Protein AF-A0A1M5HD33-F1 (afdb_monomer)

Structure (mmCIF, N/CA/C/O backbone):
data_AF-A0A1M5HD33-F1
#
_entry.id   AF-A0A1M5HD33-F1
#
loop_
_atom_site.group_PDB
_atom_site.id
_atom_site.type_symbol
_atom_site.label_atom_id
_atom_site.label_alt_id
_atom_site.label_comp_id
_atom_site.label_asym_id
_atom_site.label_entity_id
_atom_site.label_seq_id
_atom_site.pdbx_PDB_ins_code
_atom_site.Cartn_x
_atom_site.Cartn_y
_atom_site.Cartn_z
_atom_site.occupancy
_atom_site.B_iso_or_equiv
_atom_site.auth_seq_id
_atom_site.auth_comp_id
_atom_site.auth_asym_id
_atom_site.auth_atom_id
_atom_site.pdbx_PDB_model_num
ATOM 1 N N . MET A 1 1 ? -19.391 -11.315 -32.967 1.00 55.62 1 MET A N 1
ATOM 2 C CA . MET A 1 1 ? -19.357 -10.808 -31.581 1.00 55.62 1 MET A CA 1
ATOM 3 C C . MET A 1 1 ? -20.202 -11.758 -30.765 1.00 55.62 1 MET A C 1
ATOM 5 O O . MET A 1 1 ? -21.408 -11.836 -30.978 1.00 55.62 1 MET A O 1
ATOM 9 N N . ASN A 1 2 ? -19.552 -12.604 -29.974 1.00 69.69 2 ASN A N 1
ATOM 10 C CA . ASN A 1 2 ? -20.240 -13.630 -29.197 1.00 69.69 2 ASN A CA 1
ATOM 11 C C . ASN A 1 2 ? -20.917 -12.930 -28.014 1.00 69.69 2 ASN A C 1
ATOM 13 O O . ASN A 1 2 ? -20.262 -12.145 -27.339 1.00 69.69 2 ASN A O 1
ATOM 17 N N . GLY A 1 3 ? -22.199 -13.193 -27.732 1.00 71.81 3 GLY A N 1
ATOM 18 C CA . GLY A 1 3 ? -22.954 -12.503 -26.663 1.00 71.81 3 GLY A CA 1
ATOM 19 C C . GLY A 1 3 ? -22.302 -12.546 -25.268 1.00 71.81 3 GLY A C 1
ATOM 20 O O . GLY A 1 3 ? -22.615 -11.731 -24.405 1.00 71.81 3 GLY A O 1
ATOM 21 N N . VAL A 1 4 ? -21.337 -13.446 -25.072 1.00 74.56 4 VAL A N 1
ATOM 22 C CA . VAL A 1 4 ? -20.470 -13.543 -23.890 1.00 74.56 4 VAL A CA 1
ATOM 23 C C . VAL A 1 4 ? -19.627 -12.274 -23.672 1.00 74.56 4 VAL A C 1
ATOM 25 O O . VAL A 1 4 ? -19.425 -11.867 -22.532 1.00 74.56 4 VAL A O 1
ATOM 28 N N . GLU A 1 5 ? -19.199 -11.598 -24.741 1.00 78.25 5 GLU A N 1
ATOM 29 C CA . GLU A 1 5 ? -18.376 -10.376 -24.685 1.00 78.25 5 GLU A CA 1
ATOM 30 C C . GLU A 1 5 ? -19.126 -9.188 -24.055 1.00 78.25 5 GLU A C 1
ATOM 32 O O . GLU A 1 5 ? -18.504 -8.316 -23.454 1.00 78.25 5 GLU A O 1
ATOM 37 N N . LEU A 1 6 ? -20.463 -9.179 -24.127 1.00 80.00 6 LEU A N 1
ATOM 38 C CA . LEU A 1 6 ? -21.314 -8.163 -23.494 1.00 80.00 6 LEU A CA 1
ATOM 39 C C . LEU A 1 6 ? -21.666 -8.502 -22.039 1.00 80.00 6 LEU A C 1
ATOM 41 O O . LEU A 1 6 ? -21.979 -7.609 -21.255 1.00 80.00 6 LEU A O 1
ATOM 45 N N . LEU A 1 7 ? -21.600 -9.779 -21.657 1.00 83.69 7 LEU A N 1
ATOM 46 C CA . LEU A 1 7 ? -21.989 -10.235 -20.324 1.00 83.69 7 LEU A CA 1
ATOM 47 C C . LEU A 1 7 ? -20.896 -9.962 -19.282 1.00 83.69 7 LEU A C 1
ATOM 49 O O . LEU A 1 7 ? -21.198 -9.546 -18.166 1.00 83.69 7 LEU A O 1
ATOM 53 N N . VAL A 1 8 ? -19.625 -10.132 -19.658 1.00 85.06 8 VAL A N 1
ATOM 54 C CA . VAL A 1 8 ? -18.461 -9.882 -18.787 1.00 85.06 8 VAL A CA 1
ATOM 55 C C . VAL A 1 8 ? -18.428 -8.454 -18.209 1.00 85.06 8 VAL A C 1
ATOM 57 O O . VAL A 1 8 ? -18.343 -8.333 -16.984 1.00 85.06 8 VAL A O 1
ATOM 60 N N . PRO A 1 9 ? -18.543 -7.368 -19.002 1.00 86.88 9 PRO A N 1
ATOM 61 C CA . PRO A 1 9 ? -18.475 -6.006 -18.466 1.00 86.88 9 PRO A CA 1
ATOM 62 C C . PRO A 1 9 ? -19.667 -5.628 -17.579 1.00 86.88 9 PRO A C 1
ATOM 64 O O . PRO A 1 9 ? -19.570 -4.653 -16.844 1.00 86.88 9 PRO A O 1
ATOM 67 N N . ILE A 1 10 ? -20.771 -6.381 -17.614 1.00 88.56 10 ILE A N 1
ATOM 68 C CA . ILE A 1 10 ? -21.939 -6.159 -16.749 1.00 88.56 10 ILE A CA 1
ATOM 69 C C . ILE A 1 10 ? -21.825 -6.996 -15.472 1.00 88.56 10 ILE A C 1
ATOM 71 O O . ILE A 1 10 ? -22.061 -6.494 -14.375 1.00 88.56 10 ILE A O 1
ATOM 75 N N . LEU A 1 11 ? -21.427 -8.264 -15.591 1.00 90.81 11 LEU A N 1
ATOM 76 C CA . LEU A 1 11 ? -21.388 -9.198 -14.468 1.00 90.81 11 LEU A CA 1
ATOM 77 C C . LEU A 1 11 ? -20.287 -8.847 -13.456 1.00 90.81 11 LEU A C 1
ATOM 79 O O . LEU A 1 11 ? -20.507 -8.946 -12.251 1.00 90.81 11 LEU A O 1
ATOM 83 N N . VAL A 1 12 ? -19.118 -8.405 -13.934 1.00 90.69 12 VAL A N 1
ATOM 84 C CA . VAL A 1 12 ? -17.971 -8.039 -13.085 1.00 90.69 12 VAL A CA 1
ATOM 85 C C . VAL A 1 12 ? -18.289 -6.880 -12.127 1.00 90.69 12 VAL A C 1
ATOM 87 O O . VAL A 1 12 ? -18.129 -7.067 -10.917 1.00 90.69 12 VAL A O 1
ATOM 90 N N . PRO A 1 13 ? -18.767 -5.702 -12.582 1.00 91.56 13 PRO A N 1
ATOM 91 C CA . PRO A 1 13 ? -19.112 -4.622 -11.664 1.00 91.56 13 PRO A CA 1
ATOM 92 C C . PRO A 1 13 ? -20.291 -4.998 -10.767 1.00 91.56 13 PRO A C 1
ATOM 94 O O . PRO A 1 13 ? -20.277 -4.667 -9.587 1.00 91.56 13 PRO A O 1
ATOM 97 N N . LEU A 1 14 ? -21.280 -5.736 -11.278 1.00 94.00 14 LEU A N 1
ATOM 98 C CA . LEU A 1 14 ? -22.449 -6.141 -10.495 1.00 94.00 14 LEU A CA 1
ATOM 99 C C . LEU A 1 14 ? -22.055 -7.087 -9.346 1.00 94.00 14 LEU A C 1
ATOM 101 O O . LEU A 1 14 ? -22.484 -6.887 -8.210 1.00 94.00 14 LEU A O 1
ATOM 105 N N . GLY A 1 15 ? -21.152 -8.039 -9.600 1.00 92.62 15 GLY A N 1
ATOM 106 C CA . GLY A 1 15 ? -20.551 -8.884 -8.565 1.00 92.62 15 GLY A CA 1
ATOM 107 C C . GLY A 1 15 ? -19.721 -8.090 -7.550 1.00 92.62 15 GLY A C 1
ATOM 108 O O . GLY A 1 15 ? -19.832 -8.327 -6.346 1.00 92.62 15 GLY A O 1
ATOM 109 N N . ALA A 1 16 ? -18.944 -7.102 -8.004 1.00 91.44 16 ALA A N 1
ATOM 110 C CA . ALA A 1 16 ? -18.178 -6.226 -7.117 1.00 91.44 16 ALA A CA 1
ATOM 111 C C . ALA A 1 16 ? -19.093 -5.389 -6.202 1.00 91.44 16 ALA A C 1
ATOM 113 O O . ALA A 1 16 ? -18.872 -5.336 -4.991 1.00 91.44 16 ALA A O 1
ATOM 114 N N . PHE A 1 17 ? -20.161 -4.797 -6.746 1.00 94.19 17 PHE A N 1
ATOM 115 C CA . PHE A 1 17 ? -21.160 -4.067 -5.961 1.00 94.19 17 PHE A CA 1
ATOM 116 C C . PHE A 1 17 ? -21.876 -4.978 -4.960 1.00 94.19 17 PHE A C 1
ATOM 118 O O . PHE A 1 17 ? -22.025 -4.596 -3.799 1.00 94.19 17 PHE A O 1
ATOM 125 N N . ALA A 1 18 ? -22.260 -6.191 -5.368 1.00 9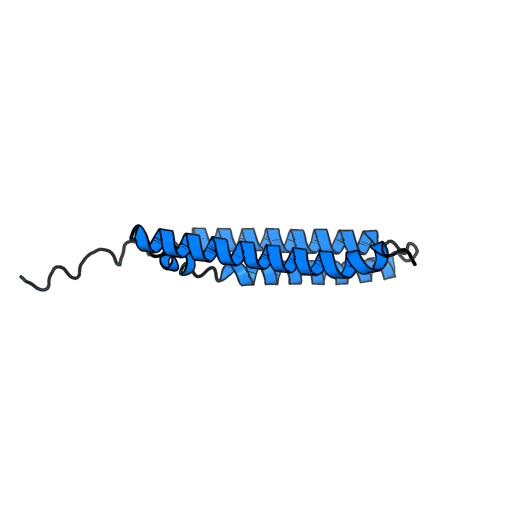4.19 18 ALA A N 1
ATOM 126 C CA . ALA A 1 18 ? -22.878 -7.170 -4.477 1.00 94.19 18 ALA A CA 1
ATOM 127 C C . ALA A 1 18 ? -21.943 -7.569 -3.322 1.00 94.19 18 ALA A C 1
ATOM 129 O O . ALA A 1 18 ? -22.384 -7.658 -2.177 1.00 94.19 18 ALA A O 1
ATOM 130 N N . MET A 1 19 ? -20.645 -7.747 -3.590 1.00 94.69 19 MET A N 1
ATOM 131 C CA . MET A 1 19 ? -19.647 -8.036 -2.558 1.00 94.69 19 MET A CA 1
ATOM 132 C C . MET A 1 19 ? -19.494 -6.870 -1.574 1.00 94.69 19 MET A C 1
ATOM 134 O O . MET A 1 19 ? -19.553 -7.082 -0.363 1.00 94.69 19 MET A O 1
ATOM 138 N N . VAL A 1 20 ? -19.328 -5.640 -2.071 1.00 91.94 20 VAL A N 1
ATOM 139 C CA . VAL A 1 20 ? -19.205 -4.442 -1.221 1.00 91.94 20 VAL A CA 1
ATOM 140 C C . VAL A 1 20 ? -20.451 -4.271 -0.354 1.00 91.94 20 VAL A C 1
ATOM 142 O O . VAL A 1 20 ? -20.342 -4.072 0.858 1.00 91.94 20 VAL A O 1
ATOM 145 N N . PHE A 1 21 ? -21.634 -4.412 -0.954 1.00 93.06 21 PHE A N 1
ATOM 146 C CA . PHE A 1 21 ? -22.901 -4.376 -0.235 1.00 93.06 21 PHE A CA 1
ATOM 147 C C . PHE A 1 21 ? -22.980 -5.477 0.829 1.00 93.06 21 PHE A C 1
ATOM 149 O O . PHE A 1 21 ? -23.326 -5.192 1.974 1.00 93.06 21 PHE A O 1
ATOM 156 N N . GLY A 1 22 ? -22.590 -6.709 0.491 1.00 91.88 22 GLY A N 1
ATOM 157 C CA . GLY A 1 22 ? -22.552 -7.835 1.422 1.00 91.88 22 GLY A CA 1
ATOM 158 C C . GLY A 1 22 ? -21.674 -7.553 2.641 1.00 91.88 22 GLY A C 1
ATOM 159 O O . GLY A 1 22 ? -22.127 -7.708 3.773 1.00 91.88 22 GLY A O 1
ATOM 160 N N . ILE A 1 23 ? -20.453 -7.053 2.431 1.00 90.50 23 ILE A N 1
ATOM 161 C CA . ILE A 1 23 ? -19.525 -6.705 3.520 1.00 90.50 23 ILE A CA 1
ATOM 162 C C . ILE A 1 23 ? -20.135 -5.639 4.444 1.0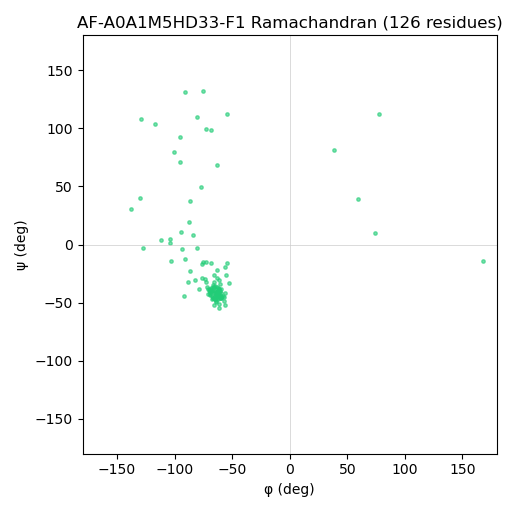0 90.50 23 ILE A C 1
ATOM 164 O O . ILE A 1 23 ? -20.094 -5.781 5.669 1.00 90.50 23 ILE A O 1
ATOM 168 N N . ILE A 1 24 ? -20.725 -4.578 3.884 1.00 87.56 24 ILE A N 1
ATOM 169 C CA . ILE A 1 24 ? -21.346 -3.497 4.669 1.00 87.56 24 ILE A CA 1
ATOM 170 C C . ILE A 1 24 ? -22.573 -4.007 5.438 1.00 87.56 24 ILE A C 1
ATOM 172 O O . ILE A 1 24 ? -22.757 -3.670 6.613 1.00 87.56 24 ILE A O 1
ATOM 176 N N . TYR A 1 25 ? -23.396 -4.840 4.803 1.00 89.75 25 TYR A N 1
ATOM 177 C CA . TYR A 1 25 ? -24.595 -5.410 5.406 1.00 89.75 25 TYR A CA 1
ATOM 178 C C . TYR A 1 25 ? -24.255 -6.318 6.594 1.00 89.75 25 TYR A C 1
ATOM 180 O O . TYR A 1 25 ? -24.807 -6.142 7.683 1.00 89.75 25 TYR A O 1
ATOM 188 N N . LEU A 1 26 ? -23.297 -7.237 6.421 1.00 88.31 26 LEU A N 1
ATOM 189 C CA . LEU A 1 26 ? -22.823 -8.113 7.496 1.00 88.31 26 LEU A CA 1
ATOM 190 C C . LEU A 1 26 ? -22.255 -7.310 8.668 1.00 88.31 26 LEU A C 1
ATOM 192 O O . LEU A 1 26 ? -22.633 -7.552 9.811 1.00 88.31 26 LEU A O 1
ATOM 196 N N . LYS A 1 27 ? -21.429 -6.298 8.387 1.00 80.81 27 LYS A N 1
ATOM 197 C CA . LYS A 1 27 ? -20.847 -5.435 9.421 1.00 80.81 27 LYS A CA 1
ATOM 198 C C . LYS A 1 27 ? -21.911 -4.668 10.211 1.00 80.81 27 LYS A C 1
ATOM 200 O O . LYS A 1 27 ? -21.798 -4.502 11.423 1.00 80.81 27 LYS A O 1
ATOM 205 N N . THR A 1 28 ? -22.964 -4.206 9.541 1.00 83.81 28 THR A N 1
ATOM 206 C CA . THR A 1 28 ? -24.083 -3.515 10.201 1.00 83.81 28 THR A CA 1
ATOM 207 C C . THR A 1 28 ? -24.883 -4.468 11.091 1.00 83.81 28 THR A C 1
ATOM 209 O O . THR A 1 28 ? -25.237 -4.101 12.211 1.00 83.81 28 THR A O 1
ATOM 212 N N . ARG A 1 29 ? -25.110 -5.711 10.643 1.00 85.50 29 ARG A N 1
ATOM 213 C CA . ARG A 1 29 ? -25.755 -6.749 11.465 1.00 85.50 29 ARG A CA 1
ATOM 214 C C . ARG A 1 29 ? -24.931 -7.123 12.689 1.00 85.50 29 ARG A C 1
ATOM 216 O O . ARG A 1 29 ? -25.488 -7.242 13.775 1.00 85.50 29 ARG A O 1
ATOM 223 N N . GLU A 1 30 ? -23.622 -7.275 12.525 1.00 83.50 30 GLU A N 1
ATOM 224 C CA . GLU A 1 30 ? -22.708 -7.560 13.631 1.00 83.50 30 GLU A CA 1
ATOM 225 C C . GLU A 1 30 ? -22.747 -6.439 14.680 1.00 83.50 30 GLU A C 1
ATOM 227 O O . GLU A 1 30 ? -22.888 -6.707 15.871 1.00 83.50 30 GLU A O 1
ATOM 232 N N . ASN A 1 31 ? -22.738 -5.175 14.240 1.00 80.56 31 ASN A N 1
ATOM 233 C CA . ASN A 1 31 ? -22.845 -4.025 15.137 1.00 80.56 31 ASN A CA 1
ATOM 234 C C . ASN A 1 31 ? -24.149 -4.013 15.946 1.00 80.56 31 ASN A C 1
ATOM 236 O O . ASN A 1 31 ? -24.113 -3.688 17.131 1.00 80.56 31 ASN A O 1
ATOM 240 N N . MET A 1 32 ? -25.282 -4.372 15.336 1.00 80.00 32 MET A N 1
ATOM 241 C CA . MET A 1 32 ? -26.565 -4.455 16.045 1.00 80.00 32 MET A CA 1
ATOM 242 C C . MET A 1 32 ? -26.573 -5.594 17.070 1.00 80.00 32 MET A C 1
ATOM 244 O O . MET A 1 32 ? -26.932 -5.369 18.223 1.00 80.00 32 MET A O 1
ATOM 248 N N . ALA A 1 33 ? -26.062 -6.772 16.703 1.00 80.56 33 ALA A N 1
ATOM 249 C CA . ALA A 1 33 ? -25.952 -7.909 17.617 1.00 80.56 33 ALA A CA 1
ATOM 250 C C . ALA A 1 33 ? -25.017 -7.631 18.812 1.00 80.56 33 ALA A C 1
ATOM 252 O O . ALA A 1 33 ? -25.199 -8.189 19.893 1.00 80.56 33 ALA A O 1
ATOM 253 N N . MET A 1 34 ? -24.009 -6.768 18.640 1.00 78.94 34 MET A N 1
ATOM 254 C CA . MET A 1 34 ? -23.169 -6.306 19.748 1.00 78.94 34 MET A CA 1
ATOM 255 C C . MET A 1 34 ? -23.935 -5.385 20.708 1.00 78.94 34 MET A C 1
ATOM 257 O O . MET A 1 34 ? -23.830 -5.576 21.919 1.00 78.94 34 MET A O 1
ATOM 261 N N . ILE A 1 35 ? -24.740 -4.448 20.187 1.00 78.38 35 ILE A N 1
ATOM 262 C CA . ILE A 1 35 ? -25.577 -3.542 20.998 1.00 78.38 35 ILE A CA 1
ATOM 263 C C . ILE A 1 35 ? -26.596 -4.337 21.820 1.00 78.38 35 ILE A C 1
ATOM 265 O O . ILE A 1 35 ? -26.744 -4.087 23.013 1.00 78.38 35 ILE A O 1
ATOM 269 N N . GLU A 1 36 ? -27.249 -5.328 21.210 1.00 80.38 36 GLU A N 1
ATOM 270 C CA . GLU A 1 36 ? -28.221 -6.203 21.882 1.00 80.38 36 GLU A CA 1
ATOM 271 C C . GLU A 1 36 ? -27.599 -7.014 23.027 1.00 80.38 36 GLU A C 1
ATOM 273 O O . GLU A 1 36 ? -28.254 -7.287 24.029 1.00 80.38 36 GLU A O 1
ATOM 278 N N . LYS A 1 37 ? -26.309 -7.353 22.921 1.00 79.69 37 LYS A N 1
ATOM 279 C CA . LYS A 1 37 ? -25.535 -8.022 23.980 1.00 79.69 37 LYS A CA 1
ATOM 280 C C . LYS A 1 37 ? -24.963 -7.053 25.025 1.00 79.69 37 LYS A C 1
ATOM 282 O O . LYS A 1 37 ? -24.150 -7.463 25.849 1.00 79.69 37 LYS A O 1
ATOM 287 N N . GLY A 1 38 ? -25.342 -5.774 24.987 1.00 69.94 38 GLY A N 1
ATOM 288 C CA . GLY A 1 38 ? -24.854 -4.742 25.906 1.00 69.94 38 GLY A CA 1
ATOM 289 C C . GLY A 1 38 ? -23.415 -4.285 25.639 1.00 69.94 38 GLY A C 1
ATOM 290 O O . GLY A 1 38 ? -22.842 -3.557 26.447 1.00 69.94 38 GLY A O 1
ATOM 291 N N . MET A 1 39 ? -22.811 -4.684 24.514 1.00 70.50 39 MET A N 1
ATOM 292 C CA . MET A 1 39 ? -21.489 -4.214 24.103 1.00 70.50 39 MET A CA 1
ATOM 293 C C . MET A 1 39 ? -21.631 -2.968 23.232 1.00 70.50 39 MET A C 1
ATOM 295 O O . MET A 1 39 ? -22.380 -2.952 22.260 1.00 70.50 39 MET A O 1
ATOM 299 N N . ASN A 1 40 ? -20.871 -1.916 23.532 1.00 69.94 40 ASN A N 1
ATOM 300 C CA . ASN A 1 40 ? -20.862 -0.722 22.695 1.00 69.94 40 ASN A CA 1
ATOM 301 C C . ASN A 1 40 ? -19.938 -0.941 21.474 1.00 69.94 40 ASN A C 1
ATOM 303 O O . ASN A 1 40 ? -18.716 -0.933 21.643 1.00 69.94 40 ASN A O 1
ATOM 307 N N . PRO A 1 41 ? -20.455 -1.073 20.235 1.00 61.62 41 PRO A N 1
ATOM 308 C CA . PRO A 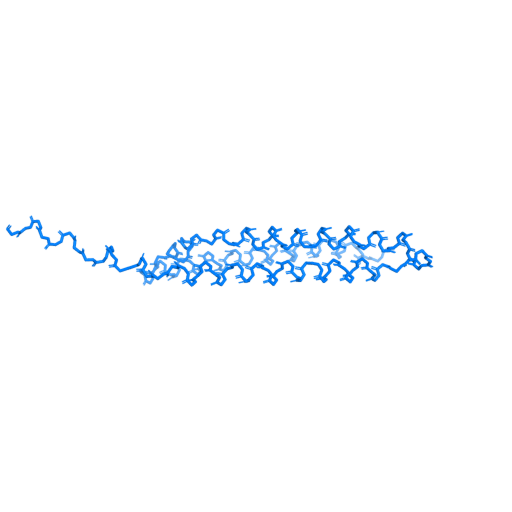1 41 ? -19.621 -1.261 19.042 1.00 61.62 41 PRO A CA 1
ATOM 309 C C . PRO A 1 41 ? -18.712 -0.052 18.777 1.00 61.62 41 PRO A C 1
ATOM 311 O O . PRO A 1 41 ? -17.653 -0.173 18.158 1.00 61.62 41 PRO A O 1
ATOM 314 N N . LYS A 1 42 ? -19.077 1.126 19.305 1.00 60.22 42 LYS A N 1
ATOM 315 C CA . LYS A 1 42 ? -18.246 2.329 19.231 1.00 60.22 42 LYS A CA 1
ATOM 316 C C . LYS A 1 42 ? -17.062 2.300 20.196 1.00 60.22 42 LYS A C 1
ATOM 318 O O . LYS A 1 42 ? -16.136 3.064 19.974 1.00 60.22 42 LYS A O 1
ATOM 323 N N . ALA A 1 43 ? -17.024 1.419 21.199 1.00 57.44 43 ALA A N 1
ATOM 324 C CA . ALA A 1 43 ? -15.837 1.254 22.045 1.00 57.44 43 ALA A CA 1
ATOM 325 C C . ALA A 1 43 ? -14.642 0.692 21.250 1.00 57.44 43 ALA A C 1
ATOM 327 O O . ALA A 1 43 ? -13.502 1.078 21.494 1.00 57.44 43 ALA A O 1
ATOM 328 N N . PHE A 1 44 ? -14.901 -0.147 20.240 1.00 54.88 44 PHE A N 1
ATOM 329 C CA . PHE A 1 44 ? -13.876 -0.627 19.308 1.00 54.88 44 PHE A CA 1
ATOM 330 C C . PHE A 1 44 ? -13.586 0.372 18.176 1.00 54.88 44 PHE A C 1
ATOM 332 O O . PHE A 1 44 ? -12.450 0.451 17.710 1.00 54.88 44 PHE A O 1
ATOM 339 N N . ALA A 1 45 ? -14.579 1.165 17.751 1.00 52.47 45 ALA A N 1
ATOM 340 C CA . ALA A 1 45 ? -14.400 2.204 16.728 1.00 52.47 45 ALA A CA 1
ATOM 341 C C . ALA A 1 45 ? -13.683 3.467 17.252 1.00 52.47 45 ALA A C 1
ATOM 343 O O . ALA A 1 45 ? -12.979 4.125 16.492 1.00 52.47 45 ALA A O 1
ATOM 344 N N . ASN A 1 46 ? -13.830 3.777 18.546 1.00 47.19 46 ASN A N 1
ATOM 345 C CA . ASN A 1 46 ? -13.166 4.878 19.252 1.00 47.19 46 ASN A CA 1
ATOM 346 C C . ASN A 1 46 ? -11.793 4.493 19.810 1.00 47.19 46 ASN A C 1
ATOM 348 O O . ASN A 1 46 ? -11.273 5.197 20.670 1.00 47.19 46 ASN A O 1
ATOM 352 N N . ARG A 1 47 ? -11.156 3.423 19.323 1.00 51.84 47 ARG A N 1
ATOM 353 C CA . ARG A 1 47 ? -9.696 3.460 19.268 1.00 51.84 47 ARG A CA 1
ATOM 354 C C . ARG A 1 47 ? -9.392 4.427 18.132 1.00 51.84 47 ARG A C 1
ATOM 356 O O . ARG A 1 47 ? -9.517 4.005 16.979 1.00 51.84 47 ARG A O 1
ATOM 363 N N . PRO A 1 48 ? -9.064 5.711 18.393 1.00 47.69 48 PRO A N 1
ATOM 364 C CA . PRO A 1 48 ? -8.477 6.511 17.345 1.00 47.69 48 PRO A CA 1
ATOM 365 C C . PRO A 1 48 ? -7.273 5.679 16.914 1.00 47.69 48 PRO A C 1
ATOM 367 O O . PRO A 1 48 ? -6.367 5.412 17.698 1.00 47.69 48 PRO A O 1
ATOM 370 N N . ALA A 1 49 ? -7.318 5.153 15.701 1.00 54.41 49 ALA A N 1
ATOM 371 C CA . ALA A 1 49 ? -6.145 4.636 15.040 1.00 54.41 49 ALA A CA 1
ATOM 372 C C . ALA A 1 49 ? -5.659 5.796 14.168 1.00 54.41 49 ALA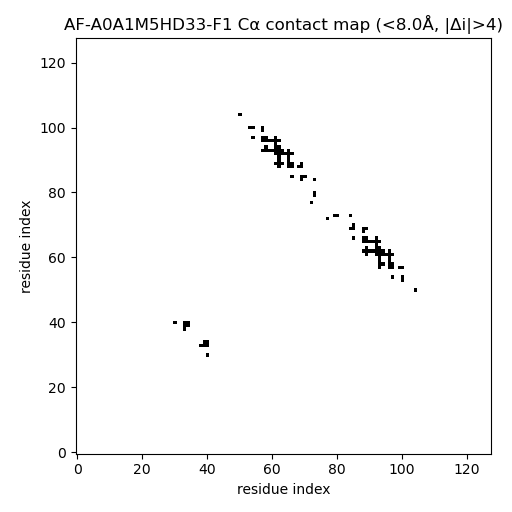 A C 1
ATOM 374 O O . ALA A 1 49 ? -5.815 5.724 12.946 1.00 54.41 49 ALA A O 1
ATOM 375 N N . PRO A 1 50 ? -5.107 6.888 14.751 1.00 55.88 50 PRO A N 1
ATOM 376 C CA . PRO A 1 50 ? -4.489 7.949 13.959 1.00 55.88 50 PRO A CA 1
ATOM 377 C C . PRO A 1 50 ? -3.382 7.360 13.066 1.00 55.88 50 PRO A C 1
ATOM 379 O O . PRO A 1 50 ? -3.057 7.899 12.012 1.00 55.88 50 PRO A O 1
ATOM 382 N N . TYR A 1 51 ? -2.892 6.171 13.420 1.00 55.62 51 TYR A N 1
ATOM 383 C CA . TYR A 1 51 ? -1.921 5.383 12.681 1.00 55.62 51 TYR A CA 1
ATOM 384 C C . TYR A 1 51 ? -2.456 4.709 11.405 1.00 55.62 51 TYR A C 1
ATOM 386 O O . TYR A 1 51 ? -1.647 4.313 10.571 1.00 55.62 51 TYR A O 1
ATOM 394 N N . ARG A 1 52 ? -3.778 4.597 11.170 1.00 61.97 52 ARG A N 1
ATOM 395 C CA . ARG A 1 52 ? -4.279 3.991 9.915 1.00 61.97 52 ARG A CA 1
ATOM 396 C C . ARG A 1 52 ? -3.998 4.882 8.707 1.00 61.97 52 ARG A C 1
ATOM 398 O O . ARG A 1 52 ? -3.587 4.391 7.656 1.00 61.97 52 ARG A O 1
ATOM 405 N N . ASN A 1 53 ? -4.149 6.190 8.891 1.00 66.81 53 ASN A N 1
ATOM 406 C CA . ASN A 1 53 ? -3.809 7.180 7.875 1.00 66.81 53 ASN A CA 1
ATOM 407 C C . ASN A 1 53 ? -2.288 7.253 7.692 1.00 66.81 53 ASN A C 1
ATOM 409 O O . ASN A 1 53 ? -1.820 7.289 6.555 1.00 66.81 53 ASN A O 1
ATOM 413 N N . LEU A 1 54 ? -1.529 7.163 8.792 1.00 68.44 54 LEU A N 1
ATOM 414 C CA . LEU A 1 54 ? -0.064 7.157 8.779 1.00 68.44 54 LEU A CA 1
ATOM 415 C C . LEU A 1 54 ? 0.507 5.947 8.021 1.00 68.44 54 LEU A C 1
ATOM 417 O O . LEU A 1 54 ? 1.413 6.108 7.208 1.00 68.44 54 LEU A O 1
ATOM 421 N N . LYS A 1 55 ? -0.088 4.760 8.201 1.00 74.81 55 LYS A N 1
ATOM 422 C CA . LYS A 1 55 ? 0.297 3.538 7.483 1.00 74.81 55 LYS A CA 1
ATOM 423 C C . LYS A 1 55 ? 0.086 3.666 5.976 1.00 74.81 55 LYS A C 1
ATOM 425 O O . LYS A 1 55 ? 0.952 3.265 5.202 1.00 74.81 55 LYS A O 1
ATOM 430 N N . SER A 1 56 ? -1.042 4.245 5.552 1.00 77.56 56 SER A N 1
ATOM 431 C CA . SER A 1 56 ? -1.293 4.478 4.123 1.00 77.56 56 SER A CA 1
ATOM 432 C C . SER A 1 56 ? -0.376 5.562 3.549 1.00 77.56 56 SER A C 1
ATOM 434 O O . SER A 1 56 ? 0.174 5.379 2.468 1.00 77.56 56 SER A O 1
ATOM 436 N N . GLY A 1 57 ? -0.138 6.648 4.293 1.00 80.56 57 GLY A N 1
ATOM 437 C CA . GLY A 1 57 ? 0.725 7.743 3.855 1.00 80.56 57 GLY A CA 1
ATOM 438 C C . GLY A 1 57 ? 2.170 7.292 3.663 1.00 80.56 57 GLY A C 1
ATOM 439 O O . GLY A 1 57 ? 2.785 7.616 2.652 1.00 80.56 57 GLY A O 1
ATOM 440 N N . LEU A 1 58 ? 2.694 6.477 4.581 1.00 82.94 58 LEU A N 1
ATOM 441 C CA . LEU A 1 58 ? 4.067 5.987 4.492 1.00 82.94 58 LEU A CA 1
ATOM 442 C C . LEU A 1 58 ? 4.250 4.909 3.413 1.00 82.94 58 LEU A C 1
ATOM 444 O O . LEU A 1 58 ? 5.313 4.843 2.798 1.00 82.94 58 LEU A O 1
ATOM 448 N N . LEU A 1 59 ? 3.204 4.125 3.122 1.00 87.62 59 LEU A N 1
ATOM 449 C CA . LEU A 1 59 ? 3.172 3.234 1.959 1.00 87.62 59 LEU A CA 1
ATOM 450 C C . LEU A 1 59 ? 3.297 4.033 0.654 1.00 87.62 59 LEU A C 1
ATOM 452 O O . LEU A 1 59 ? 4.156 3.720 -0.167 1.00 87.62 59 LEU A O 1
ATOM 456 N N . PHE A 1 60 ? 2.471 5.071 0.470 1.00 86.00 60 PHE A N 1
ATOM 457 C CA . PHE A 1 60 ? 2.517 5.909 -0.734 1.00 86.00 60 PHE A CA 1
ATOM 458 C C . PHE A 1 60 ? 3.828 6.689 -0.848 1.00 86.00 60 PHE A C 1
ATOM 460 O O . PHE A 1 60 ? 4.359 6.831 -1.947 1.00 86.00 60 PHE A O 1
ATOM 467 N N . LEU A 1 61 ? 4.385 7.143 0.276 1.00 88.44 61 LEU A N 1
ATOM 468 C CA . LEU A 1 61 ? 5.669 7.837 0.310 1.00 88.44 61 LEU A CA 1
ATOM 469 C C . LEU A 1 61 ? 6.822 6.901 -0.085 1.00 88.44 61 LEU A C 1
ATOM 471 O O . LEU A 1 61 ? 7.628 7.255 -0.942 1.00 88.44 61 LEU A O 1
ATOM 475 N N . GLY A 1 62 ? 6.865 5.683 0.463 1.00 88.94 62 GLY A N 1
ATOM 476 C CA . GLY A 1 62 ? 7.853 4.669 0.086 1.00 88.94 62 GLY A CA 1
ATOM 477 C C . GLY A 1 62 ? 7.726 4.223 -1.374 1.00 88.94 62 GLY A C 1
ATOM 478 O O . GLY A 1 62 ? 8.727 4.135 -2.083 1.00 88.94 62 GLY A O 1
ATOM 479 N N . ALA A 1 63 ? 6.498 4.008 -1.855 1.00 91.44 63 ALA A N 1
ATOM 480 C CA . ALA A 1 63 ? 6.228 3.675 -3.254 1.00 91.44 63 ALA A CA 1
ATOM 481 C C . ALA A 1 63 ? 6.637 4.812 -4.212 1.00 91.44 63 ALA A C 1
ATOM 483 O O . ALA A 1 63 ? 7.243 4.551 -5.250 1.00 91.44 63 ALA A O 1
ATOM 484 N N . GLY A 1 64 ? 6.361 6.070 -3.852 1.00 87.94 64 GLY A N 1
ATOM 485 C CA . GLY A 1 64 ? 6.736 7.245 -4.641 1.00 87.94 64 GLY A CA 1
ATOM 486 C C . GLY A 1 64 ? 8.250 7.441 -4.737 1.00 87.94 64 GLY A C 1
ATOM 487 O O . GLY A 1 64 ? 8.773 7.647 -5.830 1.00 87.94 64 GLY A O 1
ATOM 488 N N . ILE A 1 65 ? 8.971 7.304 -3.618 1.00 91.38 65 ILE A N 1
ATOM 489 C CA . ILE A 1 65 ? 10.442 7.347 -3.613 1.00 91.38 65 ILE A CA 1
ATOM 490 C C . ILE A 1 65 ? 11.012 6.187 -4.441 1.00 91.38 65 ILE A C 1
ATOM 492 O O . ILE A 1 65 ? 11.910 6.403 -5.254 1.00 91.38 65 ILE A O 1
ATOM 496 N N . GLY A 1 66 ? 10.461 4.978 -4.293 1.00 89.25 66 GLY A N 1
ATOM 497 C CA . GLY A 1 66 ? 10.846 3.813 -5.093 1.00 89.25 66 GLY A CA 1
ATOM 498 C C . GLY A 1 66 ? 10.692 4.055 -6.596 1.00 89.25 66 GLY A C 1
ATOM 499 O O . GLY A 1 66 ? 11.615 3.783 -7.355 1.00 89.25 66 GLY A O 1
ATOM 500 N N . LEU A 1 67 ? 9.577 4.649 -7.031 1.00 89.06 67 LEU A N 1
ATOM 501 C CA . LEU A 1 67 ? 9.349 5.009 -8.436 1.00 89.06 67 LEU A CA 1
ATOM 502 C C . LEU A 1 67 ? 10.345 6.051 -8.965 1.00 89.06 67 LEU A C 1
ATOM 504 O O . LEU A 1 67 ? 10.824 5.915 -10.089 1.00 89.06 67 LEU A O 1
ATOM 508 N N . ILE A 1 68 ? 10.684 7.071 -8.169 1.00 87.00 68 ILE A N 1
ATOM 509 C CA . ILE A 1 68 ? 11.668 8.094 -8.562 1.00 87.00 68 ILE A CA 1
ATOM 510 C C . ILE A 1 68 ? 13.050 7.461 -8.761 1.00 87.00 68 ILE A C 1
ATOM 512 O O . ILE A 1 68 ? 13.719 7.740 -9.757 1.00 87.00 68 ILE A O 1
ATOM 516 N N . ILE A 1 69 ? 13.462 6.574 -7.849 1.00 87.25 69 ILE A N 1
ATOM 517 C CA . ILE A 1 69 ? 14.729 5.842 -7.969 1.00 87.25 69 ILE A CA 1
ATOM 518 C C . ILE A 1 69 ? 14.689 4.904 -9.184 1.00 87.25 69 ILE A C 1
ATOM 520 O O . ILE A 1 69 ? 15.671 4.839 -9.919 1.00 87.25 69 ILE A O 1
ATOM 524 N N . ALA A 1 70 ? 13.559 4.238 -9.446 1.00 86.31 70 ALA A N 1
ATOM 525 C CA . ALA A 1 70 ? 13.387 3.356 -10.603 1.00 86.31 70 ALA A CA 1
ATOM 526 C C . ALA A 1 70 ? 13.563 4.109 -11.916 1.00 86.31 70 ALA A C 1
ATOM 528 O O . ALA A 1 70 ? 14.319 3.670 -12.774 1.00 86.31 70 ALA A O 1
ATOM 529 N N . PHE A 1 71 ? 12.943 5.283 -12.033 1.00 83.12 71 PHE A N 1
ATOM 530 C CA . PHE A 1 71 ? 13.091 6.149 -13.197 1.00 83.12 71 PHE A CA 1
ATOM 531 C C . PHE A 1 71 ? 14.539 6.616 -13.400 1.00 83.12 71 PHE A C 1
ATOM 533 O O . PHE A 1 71 ? 15.020 6.696 -14.530 1.00 83.12 71 PHE A O 1
ATOM 540 N N . PHE A 1 72 ? 15.253 6.915 -12.312 1.00 84.25 72 PHE A N 1
ATOM 541 C CA . PHE A 1 72 ? 16.650 7.338 -12.391 1.00 84.25 72 PHE A CA 1
ATOM 542 C C . PHE A 1 72 ? 17.586 6.185 -12.783 1.00 84.25 72 PHE A C 1
ATOM 544 O O . PHE A 1 72 ? 18.521 6.396 -13.558 1.00 84.25 72 PHE A O 1
ATOM 551 N N . LEU A 1 73 ? 17.323 4.974 -12.278 1.00 82.50 73 LEU A N 1
ATOM 552 C CA . LEU A 1 73 ? 18.033 3.749 -12.650 1.00 82.50 73 LEU A CA 1
ATOM 553 C C . LEU A 1 73 ? 17.791 3.390 -14.113 1.00 82.50 73 LEU A C 1
ATOM 555 O O . LEU A 1 73 ? 18.753 3.138 -14.828 1.00 82.50 73 LEU A O 1
ATOM 559 N N . ASP A 1 74 ? 16.538 3.422 -14.559 1.00 81.88 74 ASP A N 1
ATOM 560 C CA . ASP A 1 74 ? 16.153 3.130 -15.939 1.00 81.88 74 ASP A CA 1
ATOM 561 C C . ASP A 1 74 ? 16.870 4.069 -16.925 1.00 81.88 74 ASP A C 1
ATOM 563 O O . ASP A 1 74 ? 17.509 3.622 -17.878 1.00 81.88 74 ASP A O 1
ATOM 567 N N . LYS A 1 75 ? 16.917 5.374 -16.609 1.00 76.94 75 LYS A N 1
ATOM 568 C CA . LYS A 1 75 ? 17.657 6.360 -17.411 1.00 76.94 75 LYS A CA 1
ATOM 569 C C . LYS A 1 75 ? 19.178 6.193 -17.416 1.00 76.94 75 LYS A C 1
ATOM 571 O O . LYS A 1 75 ? 19.793 6.526 -18.425 1.00 76.94 75 LYS A O 1
ATOM 576 N N . ASN A 1 76 ? 19.797 5.766 -16.312 1.00 76.12 76 ASN A N 1
ATOM 577 C CA . ASN A 1 76 ? 21.262 5.655 -16.218 1.00 76.12 76 ASN A CA 1
ATOM 578 C C . ASN A 1 76 ? 21.798 4.297 -16.686 1.00 76.12 76 ASN A C 1
ATOM 580 O O . ASN A 1 76 ? 22.907 4.231 -17.206 1.00 76.12 76 ASN A O 1
ATOM 584 N N . ILE A 1 77 ? 21.037 3.219 -16.486 1.00 71.06 77 ILE A N 1
ATOM 585 C CA . ILE A 1 77 ? 21.421 1.848 -16.859 1.00 71.06 77 ILE A CA 1
ATOM 586 C C . ILE A 1 77 ? 20.948 1.507 -18.283 1.00 71.06 77 ILE A C 1
ATOM 588 O O . ILE A 1 77 ? 21.433 0.540 -18.863 1.00 71.06 77 ILE A O 1
ATOM 592 N N . GLY A 1 78 ? 20.076 2.340 -18.868 1.00 62.09 78 GLY A N 1
ATOM 593 C CA . GLY A 1 78 ? 19.970 2.611 -20.304 1.00 62.09 78 GLY A CA 1
ATOM 594 C C . GLY A 1 78 ? 20.178 1.406 -21.218 1.00 62.09 78 GLY A C 1
ATOM 595 O O . GLY A 1 78 ? 21.250 1.242 -21.795 1.00 62.09 78 GLY A O 1
ATOM 596 N N . GLY A 1 79 ? 19.141 0.588 -21.397 1.00 57.41 79 GLY A N 1
ATOM 597 C CA . GLY A 1 79 ? 19.174 -0.437 -22.447 1.00 57.41 79 GLY A CA 1
ATOM 598 C C . GLY A 1 79 ? 18.082 -1.494 -22.387 1.00 57.41 79 GLY A C 1
ATOM 599 O O . GLY A 1 79 ? 17.880 -2.210 -23.362 1.00 57.41 79 GLY A O 1
ATOM 600 N N . TRP A 1 80 ? 17.362 -1.595 -21.273 1.00 57.69 80 TRP A N 1
ATOM 601 C CA . TRP A 1 80 ? 16.341 -2.614 -21.092 1.00 57.69 80 TRP A CA 1
ATOM 602 C C . TRP A 1 80 ? 15.077 -1.899 -20.642 1.00 57.69 80 TRP A C 1
ATOM 604 O O . TRP A 1 80 ? 15.033 -1.436 -19.508 1.00 57.69 80 TRP A O 1
ATOM 614 N N . ASN A 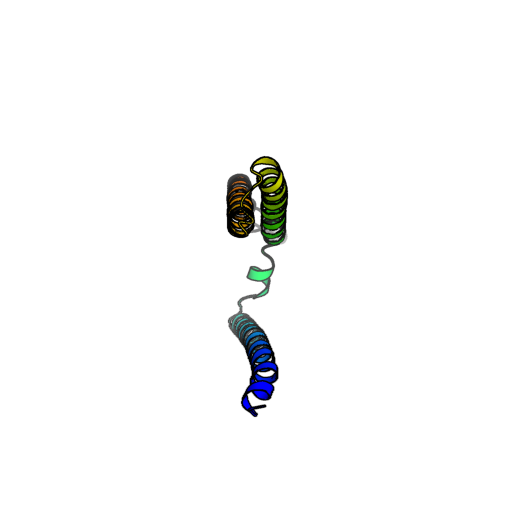1 81 ? 14.074 -1.803 -21.522 1.00 60.19 81 ASN A N 1
ATOM 615 C CA . ASN A 1 81 ? 12.697 -1.447 -21.159 1.00 60.19 81 ASN A CA 1
ATOM 616 C C . ASN A 1 81 ? 12.148 -2.536 -20.221 1.00 60.19 81 ASN A C 1
ATOM 618 O O . ASN A 1 81 ? 11.330 -3.356 -20.618 1.00 60.19 81 ASN A O 1
ATOM 622 N N . ASN A 1 82 ? 12.684 -2.629 -19.008 1.00 68.81 82 ASN A N 1
ATOM 623 C CA . ASN A 1 82 ? 12.318 -3.641 -18.040 1.00 68.81 82 ASN A CA 1
ATOM 624 C C . ASN A 1 82 ? 11.261 -3.022 -17.140 1.00 68.81 82 ASN A C 1
ATOM 626 O O . ASN A 1 82 ? 11.575 -2.430 -16.104 1.00 68.81 82 ASN A O 1
ATOM 630 N N . GLU A 1 83 ? 9.988 -3.218 -17.492 1.00 76.38 83 GLU A N 1
ATOM 631 C CA . GLU A 1 83 ? 8.873 -2.842 -16.618 1.00 76.38 83 GLU A CA 1
ATOM 632 C C . GLU A 1 83 ? 9.020 -3.510 -15.236 1.00 76.38 83 GLU A C 1
AT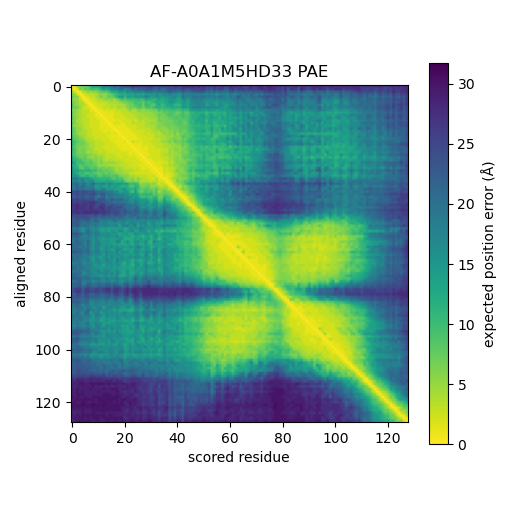OM 634 O O . GLU A 1 83 ? 8.604 -2.964 -14.213 1.00 76.38 83 GLU A O 1
ATOM 639 N N . ALA A 1 84 ? 9.718 -4.651 -15.188 1.00 79.12 84 ALA A N 1
ATOM 640 C CA . ALA A 1 84 ? 10.124 -5.352 -13.976 1.00 79.12 84 ALA A CA 1
ATOM 641 C C . ALA A 1 84 ? 10.883 -4.474 -12.962 1.00 79.12 84 ALA A C 1
ATOM 643 O O . ALA A 1 84 ? 10.713 -4.672 -11.760 1.00 79.12 84 ALA A O 1
ATOM 644 N N . ILE A 1 85 ? 11.681 -3.492 -13.401 1.00 81.31 85 ILE A N 1
ATOM 645 C CA . ILE A 1 85 ? 12.401 -2.584 -12.491 1.00 81.31 85 ILE A CA 1
ATOM 646 C C . ILE A 1 85 ? 11.409 -1.657 -11.786 1.00 81.31 85 ILE A C 1
ATOM 648 O O . ILE A 1 85 ? 11.509 -1.469 -10.574 1.00 81.31 85 ILE A O 1
ATOM 652 N N . TYR A 1 86 ? 10.406 -1.145 -12.501 1.00 80.56 86 TYR A N 1
ATOM 653 C CA . TYR A 1 86 ? 9.355 -0.309 -11.918 1.00 80.56 86 TYR A CA 1
ATOM 654 C C . TYR A 1 86 ? 8.500 -1.093 -10.921 1.00 80.56 86 TYR A C 1
ATOM 656 O O . TYR A 1 86 ? 8.293 -0.629 -9.798 1.00 80.56 86 TYR A O 1
ATOM 664 N N . PHE A 1 87 ? 8.060 -2.302 -11.291 1.00 85.44 87 PHE A N 1
ATOM 665 C CA . PHE A 1 87 ? 7.302 -3.179 -10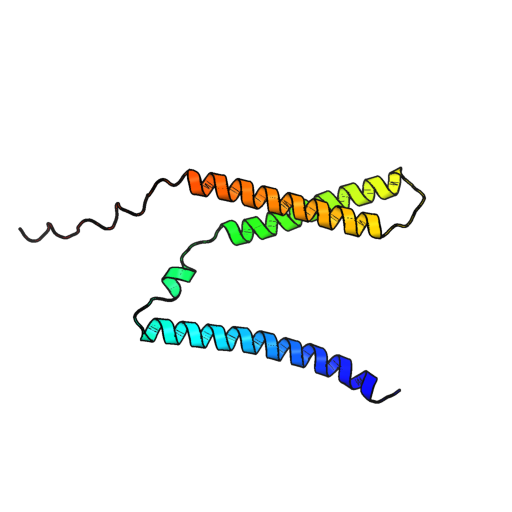.391 1.00 85.44 87 PHE A CA 1
ATOM 666 C C . PHE A 1 87 ? 8.129 -3.629 -9.179 1.00 85.44 87 PHE A C 1
ATOM 668 O O . PHE A 1 87 ? 7.612 -3.684 -8.063 1.00 85.44 87 PHE A O 1
ATOM 675 N N . GLY A 1 88 ? 9.419 -3.903 -9.370 1.00 85.06 88 GLY A N 1
ATOM 676 C CA . GLY A 1 88 ? 10.334 -4.270 -8.295 1.00 85.06 88 GLY A CA 1
ATOM 677 C C . GLY A 1 88 ? 10.553 -3.123 -7.312 1.00 85.06 88 GLY A C 1
ATOM 678 O O . GLY A 1 88 ? 10.351 -3.291 -6.111 1.00 85.06 88 GLY A O 1
ATOM 679 N N . LEU A 1 89 ? 10.915 -1.933 -7.798 1.00 85.94 89 LEU A N 1
ATOM 680 C CA . LEU A 1 89 ? 11.236 -0.806 -6.921 1.00 85.94 89 LEU A CA 1
ATOM 681 C C . LEU A 1 89 ? 10.012 -0.193 -6.243 1.00 85.94 89 LEU A C 1
ATOM 683 O O . LEU A 1 89 ? 10.134 0.247 -5.101 1.00 85.94 89 LEU A O 1
ATOM 687 N N . ILE A 1 90 ? 8.835 -0.193 -6.878 1.00 89.38 90 ILE A N 1
ATOM 688 C CA . ILE A 1 90 ? 7.611 0.256 -6.203 1.00 89.38 90 ILE A CA 1
ATOM 689 C C . ILE A 1 90 ? 7.217 -0.711 -5.078 1.00 89.38 90 ILE A C 1
ATOM 691 O O . ILE A 1 90 ? 6.839 -0.265 -3.995 1.00 89.38 90 ILE A O 1
ATOM 695 N N . ALA A 1 91 ? 7.366 -2.025 -5.293 1.00 87.75 91 ALA A N 1
ATOM 696 C CA . ALA A 1 91 ? 7.067 -3.041 -4.288 1.00 87.75 91 ALA A CA 1
ATOM 697 C C . ALA A 1 91 ? 8.072 -3.004 -3.129 1.00 87.75 91 ALA A C 1
ATOM 699 O O . ALA A 1 91 ? 7.674 -3.039 -1.965 1.00 87.75 91 ALA A O 1
ATOM 700 N N . VAL A 1 92 ? 9.367 -2.871 -3.431 1.00 88.62 92 VAL A N 1
ATOM 701 C CA . VAL A 1 92 ? 10.428 -2.755 -2.420 1.00 88.62 92 VAL A CA 1
ATOM 702 C C . VAL A 1 92 ? 10.316 -1.435 -1.656 1.00 88.62 92 VAL A C 1
ATOM 704 O O . VAL A 1 92 ? 10.345 -1.439 -0.427 1.00 88.62 92 VAL A O 1
ATOM 707 N N . GLY A 1 93 ? 10.130 -0.311 -2.353 1.00 91.25 93 GLY A N 1
ATOM 708 C CA . GLY A 1 93 ? 9.968 1.010 -1.743 1.00 91.25 93 GLY A CA 1
ATOM 709 C C . GLY A 1 93 ? 8.710 1.101 -0.879 1.00 91.25 93 GLY A C 1
ATOM 710 O O . GLY A 1 93 ? 8.773 1.545 0.268 1.00 91.25 93 GLY A O 1
ATOM 711 N N . GLY A 1 94 ? 7.576 0.607 -1.381 1.00 89.50 94 GLY A N 1
ATOM 712 C CA . GLY A 1 94 ? 6.337 0.503 -0.608 1.00 89.50 94 GLY A CA 1
ATOM 713 C C . GLY A 1 94 ? 6.472 -0.439 0.594 1.00 89.50 94 GLY A C 1
ATOM 714 O O . GLY A 1 94 ? 6.022 -0.110 1.693 1.00 89.50 94 GLY A O 1
ATOM 715 N N . GLY A 1 95 ? 7.151 -1.577 0.420 1.00 85.56 95 GLY A N 1
ATOM 716 C CA . GLY A 1 95 ? 7.429 -2.543 1.484 1.00 85.56 95 GLY A CA 1
ATOM 717 C C . GLY A 1 95 ? 8.283 -1.959 2.610 1.00 85.56 95 GLY A C 1
ATOM 718 O O . GLY A 1 95 ? 7.917 -2.069 3.781 1.00 85.56 95 GLY A O 1
ATOM 719 N N . LEU A 1 96 ? 9.372 -1.262 2.272 1.00 88.94 96 LEU A N 1
ATOM 720 C CA . LEU A 1 96 ? 10.202 -0.545 3.246 1.00 88.94 96 LEU A CA 1
ATOM 721 C C . LEU A 1 96 ? 9.409 0.553 3.963 1.00 88.94 96 LEU A C 1
ATOM 723 O O . LEU A 1 96 ? 9.494 0.660 5.186 1.00 88.94 96 LEU A O 1
ATOM 727 N N . GLY A 1 97 ? 8.580 1.312 3.237 1.00 86.12 97 GLY A N 1
ATOM 728 C CA . GLY A 1 97 ? 7.677 2.305 3.826 1.00 86.12 97 GLY A CA 1
ATOM 729 C C . GLY A 1 97 ? 6.740 1.703 4.881 1.00 86.12 97 GLY A C 1
ATOM 730 O O . GLY A 1 97 ? 6.576 2.258 5.967 1.00 86.12 97 GLY A O 1
ATOM 731 N N . LEU A 1 98 ? 6.185 0.515 4.628 1.00 85.31 98 LEU A N 1
ATOM 732 C CA . LEU A 1 98 ? 5.360 -0.196 5.611 1.00 85.31 98 LEU A CA 1
ATOM 733 C C . LEU A 1 98 ? 6.155 -0.692 6.826 1.00 85.31 98 LEU A C 1
ATOM 735 O O . LEU A 1 98 ? 5.660 -0.596 7.950 1.00 85.31 98 LEU A O 1
ATOM 739 N N . ILE A 1 99 ? 7.375 -1.202 6.628 1.00 84.56 99 ILE A N 1
ATOM 740 C CA . ILE A 1 99 ? 8.243 -1.651 7.731 1.00 84.56 99 ILE A CA 1
ATOM 741 C C . ILE A 1 99 ? 8.584 -0.470 8.648 1.00 84.56 99 ILE A C 1
ATOM 743 O O . ILE A 1 99 ? 8.467 -0.584 9.871 1.00 84.56 99 ILE A O 1
ATOM 747 N N . PHE A 1 100 ? 8.917 0.692 8.077 1.00 82.50 100 PHE A N 1
ATOM 748 C CA . PHE A 1 100 ? 9.119 1.921 8.847 1.00 82.50 100 PHE A CA 1
ATOM 749 C C . PHE A 1 100 ? 7.858 2.331 9.618 1.00 82.50 100 PHE A C 1
ATOM 751 O O . PHE A 1 100 ? 7.965 2.740 10.775 1.00 82.50 100 PHE A O 1
ATOM 758 N N . SER A 1 101 ? 6.665 2.154 9.033 1.00 80.62 101 SER A N 1
ATOM 759 C CA . SER A 1 101 ? 5.393 2.456 9.710 1.00 80.62 101 SER A CA 1
ATOM 760 C C . SER A 1 101 ? 5.237 1.622 10.974 1.00 80.62 101 SER A C 1
ATOM 762 O O . SER A 1 101 ? 4.855 2.148 12.017 1.00 80.62 101 SER A O 1
ATOM 764 N N . TYR A 1 102 ? 5.552 0.330 10.886 1.00 75.94 102 TYR A N 1
ATOM 765 C CA . TYR A 1 102 ? 5.462 -0.584 12.018 1.00 75.94 102 TYR A CA 1
ATOM 766 C C . TYR A 1 102 ? 6.483 -0.246 13.112 1.00 75.94 102 TYR A C 1
ATOM 768 O O . TYR A 1 102 ? 6.194 -0.335 14.305 1.00 75.94 102 TYR A O 1
ATOM 776 N N . MET A 1 103 ? 7.680 0.196 12.722 1.00 76.81 103 MET A N 1
ATOM 777 C CA . MET A 1 103 ? 8.725 0.579 13.671 1.00 76.81 103 MET A CA 1
ATOM 778 C C . MET A 1 103 ? 8.361 1.852 14.453 1.00 76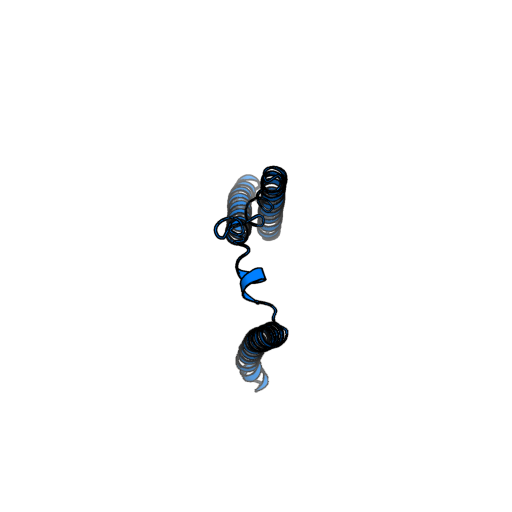.81 103 MET A C 1
ATOM 780 O O . MET A 1 103 ? 8.618 1.930 15.657 1.00 76.81 103 MET A O 1
ATOM 784 N N . ILE A 1 104 ? 7.715 2.821 13.794 1.00 72.75 104 ILE A N 1
ATOM 785 C CA . ILE A 1 104 ? 7.176 4.033 14.432 1.00 72.75 104 ILE A CA 1
ATOM 786 C C . ILE A 1 104 ? 6.030 3.668 15.388 1.00 72.75 104 ILE A C 1
ATOM 788 O O . ILE A 1 104 ? 6.035 4.094 16.543 1.00 72.75 104 ILE A O 1
ATOM 792 N N . GLU A 1 105 ? 5.101 2.816 14.949 1.00 67.81 105 GLU A N 1
ATOM 793 C CA . GLU A 1 105 ? 3.963 2.344 15.754 1.00 67.81 105 GLU A CA 1
ATOM 794 C C . GLU A 1 105 ? 4.412 1.613 17.033 1.00 67.81 105 GLU A C 1
ATOM 796 O O . GLU A 1 105 ? 3.890 1.857 18.127 1.00 67.81 105 GLU A O 1
ATOM 801 N N . LYS A 1 106 ? 5.451 0.773 16.932 1.00 62.56 106 LYS A N 1
ATOM 802 C CA . LYS A 1 106 ? 6.042 0.081 18.085 1.00 62.56 106 LYS A CA 1
ATOM 803 C C . LYS A 1 106 ? 6.631 1.060 19.108 1.00 62.56 106 LYS A C 1
ATOM 805 O O . LYS A 1 106 ? 6.523 0.827 20.310 1.00 62.56 106 LYS A O 1
ATOM 810 N N . LYS A 1 107 ? 7.245 2.156 18.653 1.00 60.09 107 LYS A N 1
ATOM 811 C CA . LYS A 1 107 ? 7.893 3.149 19.527 1.00 60.09 107 LYS A CA 1
ATOM 812 C C . LYS A 1 107 ? 6.878 3.985 20.313 1.00 60.09 107 LYS A C 1
ATOM 814 O O . LYS A 1 107 ? 7.117 4.294 21.477 1.00 60.09 107 LYS A O 1
ATOM 819 N N . GLU A 1 108 ? 5.748 4.308 19.694 1.00 61.62 108 GLU A N 1
ATOM 820 C CA . GLU A 1 108 ? 4.630 5.027 20.320 1.00 61.62 108 GLU A CA 1
ATOM 821 C C . GLU A 1 108 ? 3.895 4.154 21.346 1.00 61.62 108 GLU A C 1
ATOM 823 O O . GLU A 1 108 ? 3.620 4.598 22.459 1.00 61.62 108 GLU A O 1
ATOM 828 N N . THR A 1 109 ? 3.664 2.879 21.016 1.00 61.22 109 THR A N 1
ATOM 829 C CA . THR A 1 109 ? 3.002 1.919 21.918 1.00 61.22 109 THR A CA 1
ATOM 830 C C . THR A 1 109 ? 3.816 1.674 23.194 1.00 61.22 109 THR A C 1
ATOM 832 O O . THR A 1 109 ? 3.252 1.562 24.277 1.00 61.22 109 THR A O 1
ATOM 835 N N . LEU A 1 110 ? 5.150 1.649 23.096 1.00 57.34 110 LEU A N 1
ATOM 836 C CA . LEU A 1 110 ? 6.043 1.481 24.252 1.00 57.34 110 LEU A CA 1
ATOM 837 C C . LEU A 1 110 ? 6.196 2.756 25.102 1.00 57.34 110 LEU A C 1
ATOM 839 O O . LEU A 1 110 ? 6.652 2.672 26.240 1.00 57.34 110 LEU A O 1
ATOM 843 N N . ARG A 1 111 ? 5.820 3.931 24.576 1.00 50.97 111 ARG A N 1
ATOM 844 C CA . ARG A 1 111 ? 5.901 5.222 25.281 1.00 50.97 111 ARG A CA 1
ATOM 845 C C . ARG A 1 111 ? 4.604 5.603 26.002 1.00 50.97 111 ARG A C 1
ATOM 847 O O . ARG A 1 111 ? 4.601 6.594 26.726 1.00 50.97 111 ARG A O 1
ATOM 854 N N . GLN A 1 112 ? 3.538 4.813 25.869 1.00 51.91 112 GLN A N 1
ATOM 855 C CA . GLN A 1 112 ? 2.348 4.918 26.716 1.00 51.91 112 GLN A CA 1
ATOM 856 C C . GLN A 1 112 ? 2.359 3.830 27.805 1.00 51.91 112 GLN A C 1
ATOM 858 O O . GLN A 1 112 ? 1.657 2.824 27.677 1.00 51.91 112 GLN A O 1
ATOM 863 N N . PRO A 1 113 ? 3.114 4.001 28.909 1.00 48.00 113 PRO A N 1
ATOM 864 C CA . PRO A 1 113 ? 2.825 3.267 30.123 1.00 48.00 113 PRO A CA 1
ATOM 865 C C . PRO A 1 113 ? 1.493 3.795 30.687 1.00 48.00 113 PRO A C 1
ATOM 867 O O . PRO A 1 113 ? 1.424 4.843 31.316 1.00 48.00 113 PRO A O 1
ATOM 870 N N . HIS A 1 114 ? 0.409 3.071 30.412 1.00 54.44 114 HIS A N 1
ATOM 871 C CA . HIS A 1 114 ? -0.735 2.925 31.324 1.00 54.44 114 HIS A CA 1
ATOM 872 C C . HIS A 1 114 ? -1.495 4.200 31.756 1.00 54.44 114 HIS A C 1
ATOM 874 O O . HIS A 1 114 ? -2.010 4.253 32.872 1.00 54.44 114 HIS A O 1
ATOM 880 N N . VAL A 1 115 ? -1.727 5.184 30.879 1.00 55.53 115 VAL A N 1
ATOM 881 C CA . VAL A 1 115 ? -2.734 6.241 31.163 1.00 55.53 115 VAL A CA 1
ATOM 882 C C . VAL A 1 115 ? -4.164 5.709 30.937 1.00 55.53 115 VAL A C 1
ATOM 884 O O . VAL A 1 115 ? -4.965 6.285 30.212 1.00 55.53 115 VAL A O 1
ATOM 887 N N . SER A 1 116 ? -4.481 4.548 31.515 1.00 54.81 116 SER A N 1
ATOM 888 C CA . SER A 1 116 ? -5.809 3.916 31.471 1.00 54.81 116 SER A CA 1
ATOM 889 C C . SER A 1 116 ? -6.339 3.549 32.863 1.00 54.81 116 SER A C 1
ATOM 891 O O . SER A 1 116 ? -7.475 3.088 32.968 1.00 54.81 116 SER A O 1
ATOM 893 N N . GLU A 1 117 ? -5.574 3.765 33.936 1.00 55.12 117 GLU A N 1
ATOM 894 C CA . GLU A 1 117 ? -6.029 3.451 35.301 1.00 55.12 117 GLU A CA 1
ATOM 895 C C . GLU A 1 117 ? -6.462 4.682 36.118 1.00 55.12 117 GLU A C 1
ATOM 897 O O . GLU A 1 117 ? -7.186 4.535 37.099 1.00 55.12 117 GLU A O 1
ATOM 902 N N . ALA A 1 118 ? -6.136 5.906 35.685 1.00 53.72 118 ALA A N 1
ATOM 903 C CA . ALA A 1 118 ? -6.423 7.131 36.445 1.00 53.72 118 ALA A CA 1
ATOM 904 C C . ALA A 1 118 ? -7.868 7.667 36.322 1.00 53.72 118 ALA A C 1
ATOM 906 O O . ALA A 1 118 ? -8.209 8.644 36.977 1.00 53.72 118 ALA A O 1
ATOM 907 N N . THR A 1 119 ? -8.736 7.052 35.513 1.00 55.47 119 THR A N 1
ATOM 908 C CA . THR A 1 119 ? -10.146 7.489 35.359 1.00 55.47 119 THR A CA 1
ATOM 909 C C . THR A 1 119 ? -11.144 6.483 35.943 1.00 55.47 119 THR A C 1
ATOM 911 O O . THR A 1 119 ? -12.351 6.668 35.834 1.00 55.47 119 THR A O 1
ATOM 914 N N . ARG A 1 120 ? -10.665 5.406 36.584 1.00 62.72 120 ARG A N 1
ATOM 915 C CA . ARG A 1 120 ? -11.526 4.353 37.150 1.00 62.72 120 ARG A CA 1
ATOM 916 C C . ARG A 1 120 ? -11.669 4.401 38.674 1.00 62.72 120 ARG A C 1
ATOM 918 O O . ARG A 1 120 ? -12.350 3.540 39.221 1.00 62.72 120 ARG A O 1
ATOM 925 N N . ARG A 1 121 ? -11.052 5.369 39.359 1.00 60.91 121 ARG A N 1
ATOM 926 C CA . ARG A 1 121 ? -11.237 5.574 40.802 1.00 60.91 121 ARG A CA 1
ATOM 927 C C . ARG A 1 121 ? -11.868 6.944 41.083 1.00 60.91 121 ARG A C 1
ATOM 929 O O . ARG A 1 121 ? -11.198 7.962 41.006 1.00 60.91 121 ARG A O 1
ATOM 936 N N . GLU A 1 122 ? -13.164 6.874 41.387 1.00 57.03 122 GLU A N 1
ATOM 937 C CA . GLU A 1 122 ? -13.987 7.772 42.216 1.00 57.03 122 GLU A CA 1
ATOM 938 C C . GLU A 1 122 ? -14.493 9.130 41.694 1.00 57.03 122 GLU A C 1
ATOM 940 O O . GLU A 1 122 ? -13.781 10.129 41.650 1.00 57.03 122 GLU A O 1
ATOM 945 N N . PRO A 1 123 ? -15.823 9.208 41.513 1.00 54.31 123 PRO A N 1
ATOM 946 C CA . PRO A 1 123 ? -16.673 10.256 42.081 1.00 54.31 123 PRO A CA 1
ATOM 947 C C . PRO A 1 123 ? -17.326 9.859 43.433 1.00 54.31 123 PRO A C 1
ATOM 949 O O . PRO A 1 123 ? -18.196 10.576 43.919 1.00 54.31 123 PRO A O 1
ATOM 952 N N . GLU A 1 124 ? -16.920 8.751 44.062 1.00 62.44 124 GLU A N 1
ATOM 953 C CA . GLU A 1 124 ? -17.572 8.131 45.236 1.00 62.44 124 GLU A CA 1
ATOM 954 C C . GLU A 1 124 ? -17.105 8.694 46.599 1.00 62.44 124 GLU A C 1
ATOM 956 O O . GLU A 1 124 ? -16.976 7.971 47.574 1.00 62.44 124 GLU A O 1
ATOM 961 N N . TYR A 1 125 ? -16.853 10.003 46.691 1.00 61.81 125 TYR A N 1
ATOM 962 C CA . TYR A 1 125 ? -16.560 10.666 47.978 1.00 61.81 125 TYR A CA 1
ATOM 963 C C . TYR A 1 125 ? -17.266 12.022 48.121 1.00 61.81 125 TYR A C 1
ATOM 965 O O . TYR A 1 125 ? -16.762 12.954 48.743 1.00 61.81 125 TYR A O 1
ATOM 973 N N . ARG A 1 126 ? -18.447 12.157 47.501 1.00 63.72 126 ARG A N 1
ATOM 974 C CA . ARG A 1 126 ? -19.312 13.343 47.641 1.00 63.72 126 ARG A CA 1
ATOM 975 C C . ARG A 1 126 ? -20.531 13.141 48.542 1.00 63.72 126 ARG A C 1
ATOM 977 O O . ARG A 1 126 ? -21.336 14.059 48.644 1.00 63.72 126 ARG A O 1
ATOM 984 N N . GLU A 1 127 ? -20.649 11.984 49.190 1.00 66.06 127 GLU A N 1
ATOM 985 C CA . GLU A 1 127 ? -21.778 11.649 50.072 1.00 66.06 127 GLU A CA 1
ATOM 986 C C . GLU A 1 127 ? -21.327 11.106 51.442 1.00 66.06 127 GLU A C 1
ATOM 988 O O . GLU A 1 127 ? -21.936 10.185 51.982 1.00 66.06 127 GLU A O 1
ATOM 993 N N . MET A 1 128 ? -20.267 11.685 52.019 1.00 61.75 128 MET A N 1
ATOM 994 C CA . MET A 1 128 ? -19.953 11.550 53.451 1.00 61.75 128 MET A CA 1
ATOM 995 C C . MET A 1 128 ? -19.889 12.922 54.110 1.00 61.75 128 MET A C 1
ATOM 997 O O . MET A 1 128 ? -19.129 13.774 53.595 1.00 61.75 128 MET A O 1
#

Nearest PDB structures (foldseek):
  2ktm-assembly1_A  TM=6.079E-01  e=4.066E+00  Ovis aries

Foldseek 3Di:
DPVVVVVVVVVVVVVVVVVVVVVVVVVVVVCVVCVVVVHHPVVVVPPPCVLVVVLVVLLVVLLVVLQVVLVVCCVVVPDDPPVVSNVVSSCVSSVVSNVVSVVVVVVVVVPDDDPPPPVPDDPPPPPD

Secondary structure (DSSP, 8-state):
--THHHHHHHHHHHHHHHHHHHHHHHHHHHHHHHHHTT--HHHHHTS--HHHHHHHHHHHHHHHHHHHHHHHHHHHH-S---HHHHHHHHHHHHHHHHHHHHHHHHHHHHH---TTSTTSS-STTS--

Organism: NCBI:txid1302690

Radius of gyration: 24.86 Å; Cα contacts (8 Å, |Δi|>4): 62; chains: 1; bounding box: 50×27×85 Å

pLDDT: mean 75.15, std 13.72, range [47.19, 94.69]

Mean predicted aligned error: 15.0 Å

Sequence (128 aa):
MNGVELLVPILVPLGAFAMVFGIIYLKTRENMAMIEKGMNPKAFANRPAPYRNLKSGLLFLGAGIGLIIAFFLDKNIGGWNNEAIYFGLIAVGGGLGLIFSYMIEKKETLRQPHVSEATRREPEYREM

Solvent-accessible surface area (backbone atoms only — not comparable to full-atom values): 7357 Å² total; per-residue (Å²): 135,63,74,64,72,65,46,53,76,53,51,53,58,51,52,51,50,51,49,54,50,48,55,53,52,51,52,52,52,52,43,51,57,32,45,77,70,74,40,65,58,57,67,70,64,65,51,79,57,73,58,60,60,49,42,52,50,32,24,54,49,20,23,51,52,18,41,54,52,30,55,53,46,53,67,71,69,60,84,67,97,49,66,63,49,49,58,47,28,26,50,52,23,20,49,50,20,42,54,53,40,53,55,53,52,54,55,55,60,71,69,56,81,67,92,75,63,83,85,77,70,76,8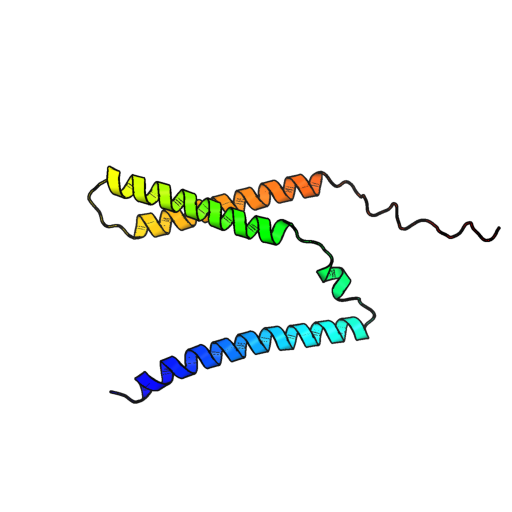6,85,76,81,88,123

InterPro domains:
  IPR046216 Domain of unknown function DUF6249 [PF19762] (10-106)